Protein AF-A0A2P2L924-F1 (afdb_monomer)

Mean predicted aligned error: 16.85 Å

InterPro domains:
  IPR000608 Ubiquitin-conjugating (UBC), catalytic core domain [PS50127] (1-90)
  IPR016135 Ubiquitin-conjugating enzyme/RWD-like [G3DSA:3.10.110.10] (1-105)
  IPR016135 Ubiquitin-conjugating enzyme/RWD-like [SSF54495] (1-86)

pLDDT: mean 78.79, std 23.34, range [28.19, 98.56]

Organism: Rhizophora mucronata (NCBI:txid61149)

Secondary structure (DSSP, 8-state):
--S--SSB-TT-----TTSTT-TTT--TT--HHHHHHHHHHHHH-----TTB----HHHHHHHHHHHHHHHHT-HHHHHH-HHHHHHHHHHHHHHHHHHHHT----------------------------------------HHHHHHHHHHHHHHHHGGGG--

Foldseek 3Di:
DQQDQQFFAHPFDWDDLCDPVPPPSHDPPDDPVNVVVRVVVSSPDPDDTGRTHHDDPVVNVVSVVCRLVVQLVDPVSCVPPVVSVVVVVVVVVVVVVVVVVVPDDDDDDPDDDDDDDDDDDDDDDDDDDDDDDPDDPDPDDPVVVVVVVVVVVVVVVCVVVVVD

Sequence (164 aa):
MITPNGRFMTQKKICLSMSDFHPESWNPMWSVSSILTGLLSFMMDNSPTTGSVNTTAAEKQRLAKASLAFNCKNATFRKLFPEYVEKYNQQQQSEQVEQMSSDVPQEEKSRSRLENLGNSPGDEKNVDTLKDARRNRKQTFPTWMMLLLVSILGVVMALPLLQL

Nearest PDB structures (foldseek):
  9en5-assembly1_A  TM=8.962E-01  e=8.869E-09  Saccharomyces cerevisiae S288C
  9eyh-assembly1_B  TM=8.351E-01  e=4.142E-08  Saccharomyces cerevisiae
  2f4w-assembly2_B  TM=9.381E-01  e=3.535E-07  Homo sapiens

Structure (mmCIF, N/CA/C/O backbone):
data_AF-A0A2P2L924-F1
#
_entry.id   AF-A0A2P2L924-F1
#
loop_
_atom_site.group_PDB
_atom_site.id
_atom_site.type_symbol
_atom_site.label_atom_id
_atom_site.label_alt_id
_atom_site.label_comp_id
_atom_site.label_asym_id
_atom_site.label_entity_id
_atom_site.label_seq_id
_atom_site.pdbx_PDB_ins_code
_atom_site.Cartn_x
_atom_site.Cartn_y
_atom_site.Cartn_z
_atom_site.occupancy
_atom_site.B_iso_or_equiv
_atom_site.auth_seq_id
_atom_site.auth_comp_id
_atom_site.auth_asym_id
_atom_site.auth_atom_id
_atom_site.pdbx_PDB_model_num
ATOM 1 N N . MET A 1 1 ? -0.989 -8.402 -2.630 1.00 94.31 1 MET A N 1
ATOM 2 C CA . MET A 1 1 ? -1.564 -7.418 -1.678 1.00 94.31 1 MET A CA 1
ATOM 3 C C . MET A 1 1 ? -2.811 -7.990 -1.027 1.00 94.31 1 MET A C 1
ATOM 5 O O . MET A 1 1 ? -3.566 -8.649 -1.729 1.00 94.31 1 MET A O 1
ATOM 9 N N . ILE A 1 2 ? -3.028 -7.751 0.269 1.00 97.06 2 ILE A N 1
ATOM 10 C CA . ILE A 1 2 ? -4.226 -8.232 0.989 1.00 97.06 2 ILE A CA 1
ATOM 11 C C . ILE A 1 2 ? -5.289 -7.129 1.043 1.00 97.06 2 ILE A C 1
ATOM 13 O O . ILE A 1 2 ? -6.417 -7.333 0.608 1.00 97.06 2 ILE A O 1
ATOM 17 N N . THR A 1 3 ? -4.917 -5.945 1.531 1.00 98.25 3 THR A N 1
ATOM 18 C CA . THR A 1 3 ? -5.812 -4.788 1.652 1.00 98.25 3 THR A CA 1
ATOM 19 C C . THR A 1 3 ? -6.158 -4.201 0.277 1.00 98.25 3 THR A C 1
ATOM 21 O O . THR A 1 3 ? -5.240 -3.920 -0.509 1.00 98.25 3 THR A O 1
ATOM 24 N N . PRO A 1 4 ? -7.448 -3.968 -0.029 1.00 98.25 4 PRO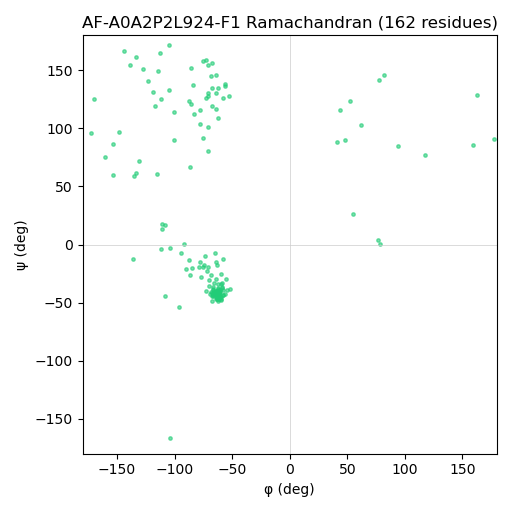 A N 1
ATOM 25 C CA . PRO A 1 4 ? -7.863 -3.234 -1.222 1.00 98.25 4 PRO A CA 1
ATOM 26 C C . PRO A 1 4 ? -7.256 -1.825 -1.253 1.00 98.25 4 PRO A C 1
ATOM 28 O O . PRO A 1 4 ? -7.386 -1.069 -0.296 1.00 98.25 4 PRO A O 1
ATOM 31 N N . ASN A 1 5 ? -6.574 -1.482 -2.349 1.00 98.00 5 ASN A N 1
ATOM 32 C CA . ASN A 1 5 ? -5.774 -0.249 -2.455 1.00 98.00 5 ASN A CA 1
ATOM 33 C C . ASN A 1 5 ? -5.950 0.508 -3.787 1.00 98.00 5 ASN A C 1
ATOM 35 O O . ASN A 1 5 ? -5.523 1.651 -3.902 1.00 98.00 5 ASN A O 1
ATOM 39 N N . GLY A 1 6 ? -6.568 -0.109 -4.801 1.00 97.06 6 GLY A N 1
ATOM 40 C CA . GLY A 1 6 ? -6.816 0.528 -6.100 1.00 97.06 6 GLY A CA 1
ATOM 41 C C . GLY A 1 6 ? -5.597 0.631 -7.027 1.00 97.06 6 GLY A C 1
ATOM 42 O O . GLY A 1 6 ? -5.727 1.195 -8.112 1.00 97.06 6 GLY A O 1
ATOM 43 N N . ARG A 1 7 ? -4.435 0.087 -6.643 1.00 97.25 7 ARG A N 1
ATOM 44 C CA . ARG A 1 7 ? -3.237 -0.038 -7.494 1.00 97.25 7 ARG A CA 1
ATOM 45 C C . ARG A 1 7 ? -2.975 -1.481 -7.912 1.00 97.25 7 ARG A C 1
ATOM 47 O O . ARG A 1 7 ? -2.720 -1.729 -9.085 1.00 97.25 7 ARG A O 1
ATOM 54 N N . PHE A 1 8 ? -3.080 -2.428 -6.984 1.00 97.50 8 PHE A N 1
ATOM 55 C CA . PHE A 1 8 ? -2.899 -3.855 -7.251 1.00 97.50 8 PHE A CA 1
ATOM 56 C C . PHE A 1 8 ? -4.127 -4.668 -6.845 1.00 97.50 8 PHE A C 1
ATOM 58 O O . PHE A 1 8 ? -4.707 -4.440 -5.778 1.00 97.50 8 PHE A O 1
ATOM 65 N N . MET A 1 9 ? -4.475 -5.659 -7.668 1.00 97.00 9 MET A N 1
ATOM 66 C CA . MET A 1 9 ? -5.466 -6.682 -7.351 1.00 97.00 9 MET A CA 1
ATOM 67 C C . MET A 1 9 ? -5.077 -7.410 -6.062 1.00 97.00 9 MET A C 1
ATOM 69 O O . MET A 1 9 ? -3.924 -7.803 -5.848 1.00 97.00 9 MET A O 1
ATOM 73 N N . THR A 1 10 ? -6.060 -7.626 -5.195 1.00 97.56 10 THR A N 1
ATOM 74 C CA . THR A 1 10 ? -5.858 -8.402 -3.974 1.00 97.56 10 THR A CA 1
ATOM 75 C C . THR A 1 10 ? -5.602 -9.870 -4.305 1.00 97.56 10 THR A C 1
ATOM 77 O O . T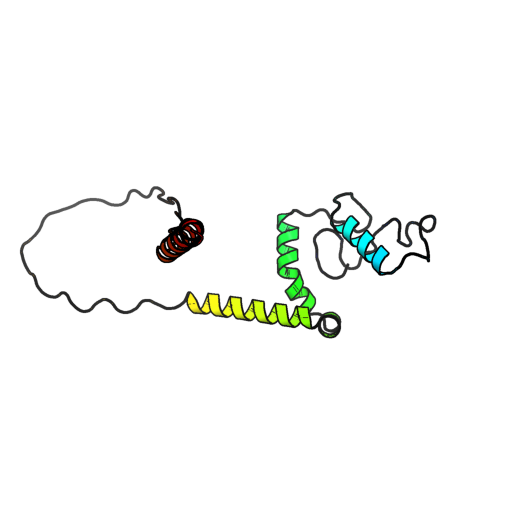HR A 1 10 ? -6.190 -10.403 -5.244 1.00 97.56 10 THR A O 1
ATOM 80 N N . GLN A 1 11 ? -4.748 -10.537 -3.526 1.00 96.19 11 GLN A N 1
ATOM 81 C CA . GLN A 1 11 ? -4.433 -11.966 -3.675 1.00 96.19 11 GLN A CA 1
ATOM 82 C C . GLN A 1 11 ? -3.939 -12.377 -5.077 1.00 96.19 11 GLN A C 1
ATOM 84 O O . GLN A 1 11 ? -4.087 -13.528 -5.486 1.00 96.19 11 GLN A O 1
ATOM 89 N N . LYS A 1 12 ? -3.337 -11.448 -5.826 1.00 96.12 12 LYS A N 1
ATOM 90 C CA . LYS A 1 12 ? -2.674 -11.725 -7.104 1.00 96.12 12 LYS A CA 1
ATOM 91 C C . LYS A 1 12 ? -1.175 -11.470 -7.000 1.00 96.12 12 LYS A C 1
ATOM 93 O O . LYS A 1 12 ? -0.734 -10.619 -6.223 1.00 96.12 12 LYS A O 1
ATOM 98 N N . LYS A 1 13 ? -0.411 -12.236 -7.783 1.00 95.06 13 LYS A N 1
ATOM 99 C CA . LYS A 1 13 ? 1.021 -12.010 -7.982 1.00 95.06 13 LYS A CA 1
ATOM 100 C C . LYS A 1 13 ? 1.239 -10.663 -8.681 1.00 95.06 13 LYS A C 1
ATOM 102 O O . LYS A 1 13 ? 0.415 -10.261 -9.501 1.00 95.06 13 LYS A O 1
ATOM 107 N N . ILE A 1 14 ? 2.338 -9.996 -8.341 1.00 94.56 14 ILE A N 1
ATOM 108 C CA . ILE A 1 14 ? 2.748 -8.713 -8.920 1.00 94.56 14 ILE A CA 1
ATOM 109 C C . ILE A 1 14 ? 4.098 -8.930 -9.590 1.00 94.56 14 ILE A C 1
ATOM 111 O O . ILE A 1 14 ? 4.990 -9.508 -8.971 1.00 94.56 14 ILE A O 1
ATOM 115 N N . CYS A 1 15 ? 4.231 -8.476 -10.834 1.00 92.50 15 CYS A N 1
ATOM 116 C CA . CYS A 1 15 ? 5.499 -8.529 -11.552 1.00 92.50 15 CYS A CA 1
ATOM 117 C C . CYS A 1 15 ? 6.342 -7.291 -11.222 1.00 92.50 15 CYS A C 1
ATOM 119 O O . CYS A 1 15 ? 5.905 -6.156 -11.431 1.00 92.50 15 CYS A O 1
ATOM 121 N N . LEU A 1 16 ? 7.532 -7.537 -10.677 1.00 88.62 16 LEU A N 1
ATOM 122 C CA . LEU A 1 16 ? 8.550 -6.561 -10.286 1.00 88.62 16 LEU A CA 1
ATOM 123 C C . LEU A 1 16 ? 9.922 -7.111 -10.699 1.00 88.62 16 LEU A C 1
ATOM 125 O O . LEU A 1 16 ? 10.106 -8.329 -10.700 1.00 88.62 16 LEU A O 1
ATOM 129 N N . SER A 1 17 ? 10.916 -6.252 -10.939 1.00 82.75 17 SER A N 1
ATOM 130 C CA . SER A 1 17 ? 12.305 -6.681 -11.223 1.00 82.75 17 SER A CA 1
ATOM 131 C C . SER A 1 17 ? 12.929 -7.542 -10.115 1.00 82.75 17 SER A C 1
ATOM 133 O O . SER A 1 17 ? 13.974 -8.154 -10.305 1.00 82.75 17 SER A O 1
ATOM 135 N N . MET A 1 18 ? 12.277 -7.594 -8.952 1.00 85.44 18 MET A N 1
ATOM 136 C CA . MET A 1 18 ? 12.677 -8.365 -7.785 1.00 85.44 18 MET A CA 1
ATOM 137 C C . MET A 1 18 ? 11.775 -9.550 -7.432 1.00 85.44 18 MET A C 1
ATOM 139 O O . MET A 1 18 ? 11.886 -10.124 -6.351 1.00 85.44 18 MET A O 1
ATOM 143 N N . SER A 1 19 ? 10.895 -9.928 -8.355 1.00 87.81 19 SER A N 1
ATOM 144 C CA . SER A 1 19 ? 9.972 -11.057 -8.216 1.00 87.81 19 SER A CA 1
ATOM 145 C C . SER A 1 19 ? 10.409 -12.276 -9.036 1.00 87.81 19 SER A C 1
ATOM 147 O O . SER A 1 19 ? 11.305 -12.192 -9.870 1.00 87.81 19 SER A O 1
ATOM 149 N N . ASP A 1 20 ? 9.718 -13.400 -8.841 1.00 87.88 20 ASP A N 1
ATOM 150 C CA . ASP A 1 20 ? 9.913 -14.658 -9.579 1.00 87.88 20 ASP A CA 1
ATOM 151 C C . ASP A 1 20 ? 9.583 -14.564 -11.081 1.00 87.88 20 ASP A C 1
ATOM 153 O O . ASP A 1 20 ? 9.849 -15.501 -11.828 1.00 87.88 20 ASP A O 1
ATOM 157 N N . PHE A 1 21 ? 9.031 -13.436 -11.536 1.00 87.88 21 PHE A N 1
ATOM 158 C CA . PHE A 1 21 ? 8.811 -13.153 -12.954 1.00 87.88 21 PHE A CA 1
ATOM 159 C C . PHE A 1 21 ? 10.106 -12.855 -13.720 1.00 87.88 21 PHE A C 1
ATOM 161 O O . PHE A 1 21 ? 10.118 -13.013 -14.938 1.00 87.88 21 PHE A O 1
ATOM 168 N N . HIS A 1 22 ? 11.162 -12.433 -13.018 1.00 88.12 22 HIS A N 1
ATOM 169 C CA . HIS A 1 22 ? 12.445 -12.035 -13.597 1.00 88.12 22 HIS A CA 1
ATOM 170 C C . HIS A 1 22 ? 13.608 -12.734 -12.871 1.00 88.12 22 HIS A C 1
ATOM 172 O O . HIS A 1 22 ? 14.319 -12.101 -12.081 1.00 88.12 22 HIS A O 1
ATOM 178 N N . PRO A 1 23 ? 13.799 -14.054 -13.073 1.00 86.38 23 PRO A N 1
ATOM 179 C CA . PRO A 1 23 ? 14.876 -14.805 -12.424 1.00 86.38 23 PRO A CA 1
ATOM 180 C C . PRO A 1 23 ? 16.275 -14.264 -12.760 1.00 86.38 23 PRO A C 1
ATOM 182 O O . PRO A 1 23 ? 17.197 -14.431 -11.968 1.00 86.38 23 PRO A O 1
ATOM 185 N N . GLU A 1 24 ? 16.432 -13.592 -13.902 1.00 87.25 24 GLU A N 1
ATOM 186 C CA . GLU A 1 24 ? 17.674 -12.972 -14.362 1.00 87.25 24 GLU A CA 1
ATOM 187 C C . GLU A 1 24 ? 18.092 -11.742 -13.547 1.00 87.25 24 GLU A C 1
ATOM 189 O O . GLU A 1 24 ? 19.285 -11.469 -13.421 1.00 87.25 24 GLU A O 1
ATOM 194 N N . SER A 1 25 ? 17.130 -10.996 -12.997 1.00 83.44 25 SER A N 1
ATOM 195 C CA . SER A 1 25 ? 17.392 -9.775 -12.228 1.00 83.44 25 SER A CA 1
ATOM 196 C C . SER A 1 25 ? 17.251 -9.972 -10.722 1.00 83.44 25 SER A C 1
ATOM 198 O O . SER A 1 25 ? 17.513 -9.041 -9.959 1.00 83.44 25 SER A O 1
ATOM 200 N N . TRP A 1 26 ? 16.850 -11.165 -10.274 1.00 86.69 26 TRP A N 1
ATOM 201 C CA . TRP A 1 26 ? 16.706 -11.471 -8.858 1.00 86.69 26 TRP A CA 1
ATOM 202 C C . TRP A 1 26 ? 18.068 -11.628 -8.172 1.00 86.69 26 TRP A C 1
ATOM 204 O O . TRP A 1 26 ? 18.900 -12.438 -8.579 1.00 86.69 26 TRP A O 1
ATOM 214 N N . ASN A 1 27 ? 18.284 -10.869 -7.094 1.00 86.75 27 ASN A N 1
ATOM 215 C CA . ASN A 1 27 ? 19.515 -10.920 -6.312 1.00 86.75 27 ASN A CA 1
ATOM 216 C C . ASN A 1 27 ? 19.233 -11.384 -4.867 1.00 86.75 27 ASN A C 1
ATOM 218 O O . ASN A 1 27 ? 18.541 -10.666 -4.138 1.00 86.75 27 ASN A O 1
ATOM 222 N N . PRO A 1 28 ? 19.806 -12.517 -4.400 1.00 88.12 28 PRO A N 1
ATOM 223 C CA . PRO A 1 28 ? 19.615 -13.010 -3.030 1.00 88.12 28 PRO A CA 1
ATOM 224 C C . PRO A 1 28 ? 20.163 -12.060 -1.956 1.00 88.12 28 PRO A C 1
ATOM 226 O O . PRO A 1 28 ? 19.784 -12.169 -0.794 1.00 88.12 28 PRO A O 1
ATOM 229 N N . MET A 1 29 ? 21.040 -11.120 -2.327 1.00 93.00 29 MET A N 1
ATOM 230 C CA . MET A 1 29 ? 21.567 -10.098 -1.418 1.00 93.00 29 MET A CA 1
ATOM 231 C C . MET A 1 29 ? 20.550 -9.004 -1.082 1.00 93.00 29 MET A C 1
ATOM 233 O O . MET A 1 29 ? 20.812 -8.174 -0.208 1.00 93.00 29 MET A O 1
ATOM 237 N N . TRP A 1 30 ? 19.401 -8.945 -1.762 1.00 88.50 30 TRP A N 1
ATOM 238 C CA . TRP A 1 30 ? 18.380 -7.964 -1.422 1.00 88.50 30 TRP A CA 1
ATOM 239 C C . TRP A 1 30 ? 17.756 -8.252 -0.062 1.00 88.50 30 TRP A C 1
ATOM 241 O O . TRP A 1 30 ? 17.116 -9.276 0.165 1.00 88.50 30 TRP A O 1
ATOM 251 N N . SER A 1 31 ? 17.901 -7.284 0.843 1.00 94.88 31 SER A N 1
ATOM 252 C CA . SER A 1 31 ? 17.234 -7.322 2.139 1.00 94.88 31 SER A CA 1
ATOM 253 C C . SER A 1 31 ? 15.716 -7.175 1.988 1.00 94.88 31 SER A C 1
ATOM 255 O O . SER A 1 31 ? 15.224 -6.537 1.051 1.00 94.88 31 SER A O 1
ATOM 257 N N . VAL A 1 32 ? 14.964 -7.672 2.975 1.00 94.50 32 VAL A N 1
ATOM 258 C CA . VAL A 1 32 ? 13.508 -7.452 3.056 1.00 94.50 32 VAL A CA 1
ATOM 259 C C . VAL A 1 32 ? 13.176 -5.954 3.001 1.00 94.50 32 VAL A C 1
ATOM 261 O O . VAL A 1 32 ? 12.240 -5.561 2.313 1.00 94.50 32 VAL A O 1
ATOM 264 N N . SER A 1 33 ? 13.980 -5.103 3.648 1.00 96.19 33 SER A N 1
ATOM 265 C CA . SER A 1 33 ? 13.813 -3.642 3.620 1.00 96.19 33 SER A CA 1
ATOM 266 C C . SER A 1 33 ? 13.922 -3.064 2.201 1.00 96.19 33 SER A C 1
ATOM 268 O O . SER A 1 33 ? 13.073 -2.280 1.769 1.00 96.19 33 SER A O 1
ATOM 270 N N . SER A 1 34 ? 14.921 -3.506 1.433 1.00 93.94 34 SER A N 1
ATOM 271 C CA . SER A 1 34 ? 15.120 -3.088 0.041 1.00 93.94 34 SER A CA 1
ATOM 272 C C . SER A 1 34 ? 13.955 -3.525 -0.853 1.00 93.94 34 SER A C 1
ATOM 274 O O . SER A 1 34 ? 13.477 -2.738 -1.668 1.00 93.94 34 SER A O 1
ATOM 276 N N . ILE A 1 35 ? 13.445 -4.746 -0.658 1.00 94.06 35 ILE A N 1
ATOM 277 C CA . ILE A 1 35 ? 12.286 -5.272 -1.395 1.00 94.06 35 ILE A CA 1
ATOM 278 C C . ILE A 1 35 ? 11.025 -4.457 -1.078 1.00 94.06 35 ILE A C 1
ATOM 280 O O . ILE A 1 35 ? 10.313 -4.041 -1.992 1.00 94.06 35 ILE A O 1
ATOM 284 N N . LEU A 1 36 ? 10.757 -4.177 0.202 1.00 95.38 36 LEU A N 1
ATOM 285 C CA . LEU A 1 36 ? 9.610 -3.361 0.615 1.00 95.38 36 LEU A CA 1
ATOM 286 C C . LEU A 1 36 ? 9.698 -1.932 0.061 1.00 95.38 36 LEU A C 1
ATOM 288 O O . LEU A 1 36 ? 8.689 -1.385 -0.384 1.00 95.38 36 LEU A O 1
ATOM 292 N N . THR A 1 37 ? 10.902 -1.359 0.020 1.00 95.25 37 THR A N 1
ATOM 293 C CA . THR A 1 37 ? 11.151 -0.042 -0.584 1.00 95.25 37 THR A CA 1
ATOM 294 C C . THR A 1 37 ? 10.874 -0.058 -2.089 1.00 95.25 37 THR A C 1
ATOM 296 O O . THR A 1 37 ? 10.169 0.813 -2.594 1.00 95.25 37 THR A O 1
ATOM 299 N N . GLY A 1 38 ? 11.346 -1.080 -2.812 1.00 93.81 38 GLY A N 1
ATOM 300 C CA . GLY A 1 38 ? 11.050 -1.246 -4.239 1.00 93.81 38 GLY A CA 1
ATOM 301 C C . GLY A 1 38 ? 9.553 -1.410 -4.523 1.00 93.81 38 GLY A C 1
ATOM 302 O O . GLY A 1 38 ? 9.023 -0.793 -5.449 1.00 93.81 38 GLY A O 1
ATOM 303 N N . LEU A 1 39 ? 8.844 -2.180 -3.690 1.00 94.62 39 LEU A N 1
ATOM 304 C CA . LEU A 1 39 ? 7.389 -2.322 -3.777 1.00 94.62 39 LEU A CA 1
ATOM 305 C C . LEU A 1 39 ? 6.669 -0.984 -3.549 1.00 94.62 39 LEU A C 1
ATOM 307 O O . LEU A 1 39 ? 5.705 -0.689 -4.256 1.00 94.62 39 LEU A O 1
ATOM 311 N N . LEU A 1 40 ? 7.129 -0.167 -2.595 1.00 95.69 40 LEU A N 1
ATOM 312 C CA . LEU A 1 40 ? 6.572 1.165 -2.352 1.00 95.69 40 LEU A CA 1
ATOM 313 C C . LEU A 1 40 ? 6.756 2.086 -3.566 1.00 95.69 40 LEU A C 1
ATOM 315 O O . LEU A 1 40 ? 5.804 2.754 -3.964 1.00 95.69 40 LEU A O 1
ATOM 319 N N . SER A 1 41 ? 7.927 2.080 -4.206 1.00 94.62 41 SER A N 1
ATOM 320 C CA . SER A 1 41 ? 8.138 2.835 -5.450 1.00 94.62 41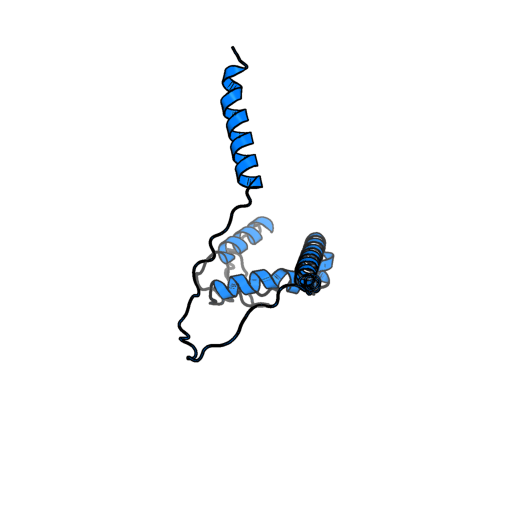 SER A CA 1
ATOM 321 C C . SER A 1 41 ? 7.144 2.413 -6.540 1.00 94.62 41 SER A C 1
ATOM 323 O O . SER A 1 41 ? 6.510 3.258 -7.168 1.00 94.62 41 SER A O 1
ATOM 325 N N . PHE A 1 42 ? 6.910 1.108 -6.702 1.00 92.88 42 PHE A N 1
ATOM 326 C CA . PHE A 1 42 ? 5.926 0.576 -7.657 1.00 92.88 42 PHE A CA 1
ATOM 327 C C . PHE A 1 42 ? 4.461 0.867 -7.294 1.00 92.88 42 PHE A C 1
ATOM 329 O O . PHE A 1 42 ? 3.600 0.919 -8.181 1.00 92.88 42 PHE A O 1
ATOM 336 N N . MET A 1 43 ? 4.158 1.049 -6.004 1.00 95.31 43 MET A N 1
ATOM 337 C CA . MET A 1 43 ? 2.843 1.503 -5.541 1.00 95.31 43 MET A CA 1
ATOM 338 C C . MET A 1 43 ? 2.539 2.935 -5.985 1.00 95.31 43 MET A C 1
ATOM 340 O O . MET A 1 43 ? 1.374 3.254 -6.223 1.00 95.31 43 MET A O 1
ATOM 344 N N . MET A 1 44 ? 3.566 3.787 -6.068 1.00 94.00 44 MET A N 1
ATOM 345 C CA . MET A 1 44 ? 3.434 5.197 -6.451 1.00 94.00 44 MET A CA 1
ATOM 346 C C . MET A 1 44 ? 3.447 5.411 -7.970 1.00 94.00 44 MET A C 1
ATOM 348 O O . MET A 1 44 ? 2.960 6.435 -8.448 1.00 94.00 44 MET A O 1
ATOM 352 N N . ASP A 1 45 ? 3.971 4.451 -8.730 1.00 92.88 45 ASP A N 1
ATOM 353 C CA . ASP A 1 45 ? 3.929 4.467 -10.191 1.00 92.88 45 ASP A CA 1
ATOM 354 C C . ASP A 1 45 ? 2.514 4.161 -10.734 1.00 92.88 45 ASP A C 1
ATOM 356 O O . ASP A 1 45 ? 1.679 3.553 -10.062 1.00 92.88 45 ASP A O 1
ATOM 360 N N . ASN A 1 46 ? 2.239 4.567 -11.975 1.00 92.56 46 ASN A N 1
ATOM 361 C CA . ASN A 1 46 ? 1.008 4.273 -12.709 1.00 92.56 46 ASN A CA 1
ATOM 362 C C . ASN A 1 46 ? 1.224 3.330 -13.901 1.00 92.56 46 ASN A C 1
ATOM 364 O O . ASN A 1 46 ? 0.238 2.913 -14.507 1.00 92.56 46 ASN A O 1
ATOM 368 N N . SER A 1 47 ? 2.465 2.934 -14.207 1.00 93.12 47 SER A N 1
ATOM 369 C CA . SER A 1 47 ? 2.743 1.995 -15.298 1.00 93.12 47 SER A CA 1
ATOM 370 C C . SER A 1 47 ? 1.962 0.686 -15.124 1.00 93.12 47 SER A C 1
ATOM 372 O O . SER A 1 47 ? 1.858 0.183 -13.992 1.00 93.12 47 SER A O 1
ATOM 374 N N . PRO A 1 48 ? 1.387 0.130 -16.203 1.00 94.19 48 PRO A N 1
ATOM 375 C CA . PRO A 1 48 ? 0.707 -1.154 -16.148 1.00 94.19 48 PRO A CA 1
ATOM 376 C C . PRO A 1 48 ? 1.718 -2.278 -15.890 1.00 94.19 48 PRO A C 1
ATOM 378 O O . PRO A 1 48 ? 2.771 -2.347 -16.515 1.00 94.19 48 PRO A O 1
ATOM 381 N N . THR A 1 49 ? 1.378 -3.176 -14.971 1.00 94.44 49 THR A N 1
ATOM 382 C CA . THR A 1 49 ? 2.133 -4.408 -14.685 1.00 94.44 49 THR A CA 1
ATOM 383 C C . THR A 1 49 ? 1.175 -5.549 -14.330 1.00 94.44 49 THR A C 1
ATOM 385 O O . THR A 1 49 ? -0.011 -5.321 -14.061 1.00 94.44 49 THR A O 1
ATOM 388 N N . THR A 1 50 ? 1.661 -6.789 -14.310 1.00 95.38 50 THR A N 1
ATOM 389 C CA . THR A 1 50 ? 0.889 -7.954 -13.863 1.00 95.38 50 THR A CA 1
ATOM 390 C C . THR A 1 50 ? 0.299 -7.704 -12.480 1.00 95.38 50 THR A C 1
ATOM 392 O O . THR A 1 50 ? 1.002 -7.324 -11.544 1.00 95.38 50 THR A O 1
ATOM 395 N N . GLY A 1 51 ? -1.011 -7.912 -12.357 1.00 94.62 51 GLY A N 1
ATOM 396 C CA . GLY A 1 51 ? -1.742 -7.700 -11.111 1.00 94.62 51 GLY A CA 1
ATOM 397 C C . GLY A 1 51 ? -2.064 -6.236 -10.801 1.00 94.62 51 GLY A C 1
ATOM 398 O O . GLY A 1 51 ? -2.693 -5.987 -9.775 1.00 94.62 51 GLY A O 1
ATOM 399 N N . SER A 1 52 ? -1.680 -5.272 -11.645 1.00 96.00 52 SER A N 1
ATOM 400 C CA . SER A 1 52 ? -2.131 -3.880 -11.512 1.00 96.00 52 SER A CA 1
ATOM 401 C C . SER A 1 52 ? -3.609 -3.714 -11.883 1.00 96.00 52 SER A C 1
ATOM 403 O O . SER A 1 52 ? -4.168 -4.501 -12.647 1.00 96.00 52 SER A O 1
ATOM 405 N N . VAL A 1 53 ? -4.250 -2.690 -11.321 1.00 95.94 53 VAL A N 1
ATOM 406 C CA . VAL A 1 53 ? -5.599 -2.248 -11.694 1.00 95.94 53 VAL A CA 1
ATOM 407 C C . VAL A 1 53 ? -5.599 -0.757 -12.003 1.00 95.94 53 VAL A C 1
ATOM 409 O O . VAL A 1 53 ? -4.835 0.009 -11.414 1.00 95.94 53 VAL A O 1
ATOM 412 N N . ASN A 1 54 ? -6.510 -0.342 -12.881 1.00 95.00 54 ASN A N 1
ATOM 413 C CA . ASN A 1 54 ? -6.748 1.064 -13.179 1.00 95.00 54 ASN A CA 1
ATOM 414 C C . ASN A 1 54 ? -7.985 1.538 -12.414 1.00 95.00 54 ASN A C 1
ATOM 416 O O . ASN A 1 54 ? -9.096 1.073 -12.660 1.00 95.00 54 ASN A O 1
ATOM 420 N N . THR A 1 55 ? -7.783 2.456 -11.472 1.00 96.44 55 THR A N 1
ATOM 421 C CA . THR A 1 55 ? -8.851 3.086 -10.686 1.00 96.44 55 THR A CA 1
ATOM 422 C C . THR A 1 55 ? -8.644 4.596 -10.628 1.00 96.44 55 THR A C 1
ATOM 424 O O . THR A 1 55 ? -7.548 5.102 -10.885 1.00 96.44 55 THR A O 1
ATOM 427 N N . THR A 1 56 ? -9.701 5.336 -10.294 1.00 97.50 56 THR A N 1
ATOM 428 C CA . THR A 1 56 ? -9.633 6.794 -10.156 1.00 97.50 56 THR A CA 1
ATOM 429 C C . THR A 1 56 ? -8.926 7.198 -8.860 1.00 97.50 56 THR A C 1
ATOM 431 O O . THR A 1 56 ? -8.891 6.446 -7.885 1.00 97.50 56 THR A O 1
ATOM 434 N N . ALA A 1 57 ? -8.397 8.424 -8.804 1.00 97.06 57 ALA A N 1
ATOM 435 C CA . ALA A 1 57 ? -7.836 8.972 -7.566 1.00 97.06 57 ALA A CA 1
ATOM 436 C C . ALA A 1 57 ? -8.876 9.012 -6.430 1.00 97.06 57 ALA A C 1
ATOM 438 O O . ALA A 1 57 ? -8.548 8.710 -5.284 1.00 97.06 57 ALA A O 1
ATOM 439 N N . ALA A 1 58 ? -10.137 9.317 -6.759 1.00 98.38 58 ALA A N 1
ATOM 440 C CA . ALA A 1 58 ? -11.245 9.293 -5.807 1.00 98.38 58 ALA A CA 1
ATOM 441 C C . ALA A 1 58 ? -11.468 7.889 -5.223 1.00 98.38 58 ALA A C 1
ATOM 443 O O . ALA A 1 58 ? -11.642 7.744 -4.014 1.00 98.38 58 ALA A O 1
ATOM 444 N N . GLU A 1 59 ? -11.390 6.848 -6.056 1.00 98.12 59 GLU A N 1
ATOM 445 C CA . GLU A 1 59 ? -11.509 5.467 -5.593 1.00 98.12 59 GLU A CA 1
ATOM 446 C C . GLU A 1 59 ? -10.333 5.065 -4.696 1.00 98.12 59 GLU A C 1
ATOM 448 O O . GLU A 1 59 ? -10.545 4.518 -3.615 1.00 98.12 59 GLU A O 1
ATOM 453 N N . LYS A 1 60 ? -9.095 5.418 -5.069 1.00 98.06 60 LYS A N 1
ATOM 454 C CA . LYS A 1 60 ? -7.913 5.195 -4.216 1.00 98.06 60 LYS A CA 1
ATOM 455 C C . LYS A 1 60 ? -8.063 5.880 -2.852 1.00 98.06 60 LYS A C 1
ATOM 457 O O . LYS A 1 60 ? -7.790 5.264 -1.827 1.00 98.06 60 LYS A O 1
ATOM 462 N N . GLN A 1 61 ? -8.552 7.123 -2.816 1.00 98.31 61 GLN A N 1
ATOM 463 C CA . GLN A 1 61 ? -8.814 7.850 -1.567 1.00 98.31 61 GLN A CA 1
ATOM 464 C C . GLN A 1 61 ? -9.906 7.183 -0.722 1.00 98.31 61 GLN A C 1
ATOM 466 O O . GLN A 1 61 ? -9.763 7.073 0.496 1.00 98.31 61 GLN A O 1
ATOM 471 N N . ARG A 1 62 ? -10.989 6.713 -1.352 1.00 98.56 62 ARG A N 1
ATOM 472 C CA . ARG A 1 62 ? -12.062 5.980 -0.670 1.00 98.56 62 ARG A CA 1
ATOM 473 C C . ARG A 1 62 ? -11.536 4.686 -0.045 1.00 98.56 62 ARG A C 1
ATOM 475 O O . ARG A 1 62 ? -11.798 4.426 1.128 1.00 98.56 62 ARG A O 1
ATOM 482 N N . LEU A 1 63 ? -10.759 3.907 -0.799 1.00 98.50 63 LEU A N 1
ATOM 483 C CA . LEU A 1 63 ? -10.126 2.677 -0.318 1.00 98.50 63 LEU A CA 1
ATOM 484 C C . LEU A 1 63 ? -9.118 2.956 0.801 1.00 98.50 63 LEU A C 1
ATOM 486 O O . LEU A 1 63 ? -9.109 2.236 1.794 1.00 98.50 63 LEU A O 1
ATOM 490 N N . ALA A 1 64 ? -8.332 4.032 0.699 1.00 98.12 64 ALA A N 1
ATOM 491 C CA . ALA A 1 64 ? -7.407 4.446 1.750 1.00 98.12 64 ALA A CA 1
ATOM 492 C C . ALA A 1 64 ? -8.139 4.741 3.069 1.00 98.12 64 ALA A C 1
ATOM 494 O O . ALA A 1 64 ? -7.729 4.230 4.111 1.00 98.12 64 ALA A O 1
ATOM 495 N N . LYS A 1 65 ? -9.264 5.470 3.032 1.00 97.44 65 LYS A N 1
ATOM 496 C CA . LYS A 1 65 ? -10.100 5.725 4.222 1.00 97.44 65 LYS A CA 1
ATOM 497 C C . LYS A 1 65 ? -10.667 4.433 4.825 1.00 97.44 65 LYS A C 1
ATOM 499 O O . LYS A 1 65 ? -10.660 4.270 6.038 1.00 97.44 65 LYS A O 1
ATOM 504 N N . AL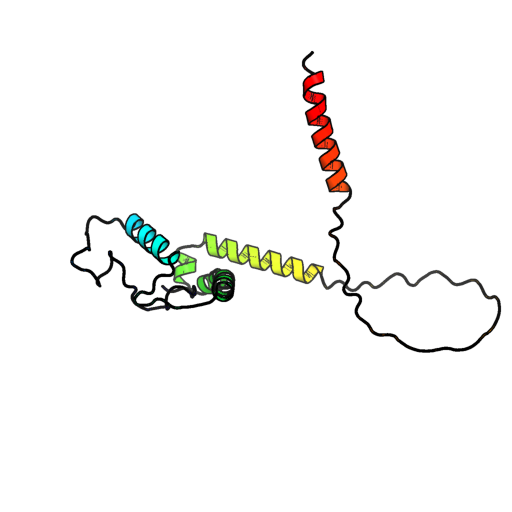A A 1 66 ? -11.104 3.491 3.989 1.00 97.75 66 ALA A N 1
ATOM 505 C CA . ALA A 1 66 ? -11.655 2.210 4.440 1.00 97.75 66 ALA A CA 1
ATOM 506 C C . ALA A 1 66 ? -10.589 1.181 4.881 1.00 97.75 66 ALA A C 1
ATOM 508 O O . ALA A 1 66 ? -10.921 0.177 5.517 1.00 97.75 66 ALA A O 1
ATOM 509 N N . SER A 1 67 ? -9.317 1.400 4.532 1.00 98.25 67 SER A N 1
ATOM 510 C CA . SER A 1 67 ? -8.247 0.403 4.665 1.00 98.25 67 SER A CA 1
ATOM 511 C C . SER A 1 67 ? -7.964 -0.004 6.110 1.00 98.25 67 SER A C 1
ATOM 513 O O . SER A 1 67 ? -7.772 -1.190 6.382 1.00 98.25 67 SER A O 1
ATOM 515 N N . LEU A 1 68 ? -7.989 0.948 7.047 1.00 97.69 68 LEU A N 1
ATOM 516 C CA . LEU A 1 68 ? -7.703 0.671 8.452 1.00 97.69 68 LEU A CA 1
ATOM 517 C C . LEU A 1 68 ? -8.795 -0.208 9.072 1.00 97.69 68 LEU A C 1
ATOM 519 O O . LEU A 1 68 ? -8.491 -1.259 9.629 1.00 97.69 68 LEU A O 1
ATOM 523 N N . ALA A 1 69 ? -10.064 0.157 8.867 1.00 97.50 69 ALA A N 1
ATOM 524 C CA . ALA A 1 69 ? -11.208 -0.641 9.302 1.00 97.50 69 ALA A CA 1
ATOM 525 C C . ALA A 1 69 ? -11.187 -2.055 8.700 1.00 97.50 69 ALA A C 1
ATOM 527 O O . ALA A 1 69 ? -11.504 -3.033 9.377 1.00 97.50 69 ALA A O 1
ATOM 528 N N . PHE A 1 70 ? -10.798 -2.184 7.426 1.00 98.31 70 PHE A N 1
ATOM 529 C CA . PHE A 1 70 ? -10.625 -3.482 6.776 1.00 98.31 70 PHE A CA 1
ATOM 530 C C . PHE A 1 70 ? -9.534 -4.316 7.462 1.00 98.31 70 PHE A C 1
ATOM 532 O O . PHE A 1 70 ? -9.763 -5.479 7.793 1.00 98.31 70 PHE A O 1
ATOM 539 N N . ASN A 1 71 ? -8.369 -3.721 7.717 1.00 98.19 71 ASN A N 1
ATOM 540 C CA . ASN A 1 71 ? -7.236 -4.406 8.332 1.00 98.19 71 ASN A CA 1
ATOM 541 C C . ASN A 1 71 ? -7.536 -4.843 9.771 1.00 98.19 71 ASN A C 1
ATOM 543 O O . ASN A 1 71 ? -7.233 -5.976 10.140 1.00 98.19 71 ASN A O 1
ATOM 547 N N . CYS A 1 72 ? -8.210 -4.003 10.559 1.00 97.31 72 CYS A N 1
ATOM 548 C CA . CYS A 1 72 ? -8.584 -4.313 11.940 1.00 97.31 72 CYS A CA 1
ATOM 549 C C . CYS A 1 72 ? -9.563 -5.494 12.068 1.00 97.31 72 CYS A C 1
ATOM 551 O O . CYS A 1 72 ? -9.682 -6.056 13.153 1.00 97.31 72 CYS A O 1
ATOM 553 N N . LYS A 1 73 ? -10.227 -5.931 10.988 1.00 97.00 73 LYS A N 1
ATOM 554 C CA . LYS A 1 73 ? -11.044 -7.162 10.987 1.00 97.00 73 LYS A CA 1
ATOM 555 C C . LYS A 1 73 ? -10.200 -8.438 10.943 1.00 97.00 73 LYS A C 1
ATOM 557 O O . LYS A 1 73 ? -10.693 -9.510 11.282 1.00 97.00 73 LYS A O 1
ATOM 562 N N . ASN A 1 74 ? -8.939 -8.351 10.526 1.00 97.31 74 ASN A N 1
ATOM 563 C CA . ASN A 1 74 ? -8.059 -9.504 10.383 1.00 97.31 74 ASN A CA 1
ATOM 564 C C . ASN A 1 74 ? -7.324 -9.810 11.702 1.00 97.31 74 ASN A C 1
ATOM 566 O O . ASN A 1 74 ? -6.599 -8.969 12.231 1.00 97.31 74 ASN A O 1
ATOM 570 N N . ALA A 1 75 ? -7.468 -11.035 12.219 1.00 97.56 75 ALA A N 1
ATOM 571 C CA . ALA A 1 75 ? -6.857 -11.445 13.487 1.00 97.56 75 ALA A CA 1
ATOM 572 C C . ALA A 1 75 ? -5.319 -11.364 13.480 1.00 97.56 75 ALA A C 1
ATOM 574 O O . ALA A 1 75 ? -4.719 -10.917 14.457 1.00 97.56 75 ALA A O 1
ATOM 575 N N . THR A 1 76 ? -4.677 -11.739 12.371 1.00 97.81 76 THR A N 1
ATOM 576 C CA . THR A 1 76 ? -3.219 -11.654 12.217 1.00 97.81 76 THR A CA 1
ATOM 577 C C . THR A 1 76 ? -2.749 -10.204 12.223 1.00 97.81 76 THR A C 1
ATOM 579 O O . THR A 1 76 ? -1.782 -9.889 12.910 1.00 97.81 76 THR A O 1
ATOM 582 N N . PHE A 1 77 ? -3.454 -9.308 11.526 1.00 98.06 77 PHE A N 1
ATOM 583 C CA . PHE A 1 77 ? -3.133 -7.878 11.539 1.00 98.06 77 PHE A CA 1
ATOM 584 C C . PHE A 1 77 ? -3.208 -7.307 12.956 1.00 98.06 77 PHE A C 1
ATOM 586 O O . PHE A 1 77 ? -2.266 -6.668 13.407 1.00 98.06 77 PHE A O 1
ATOM 593 N N . ARG A 1 78 ? -4.282 -7.614 13.694 1.00 97.75 78 ARG A N 1
ATOM 594 C CA . ARG A 1 78 ? -4.442 -7.171 15.087 1.00 97.75 78 ARG A CA 1
ATOM 595 C C . ARG A 1 78 ? -3.315 -7.655 15.998 1.00 97.75 78 ARG A C 1
ATOM 597 O O . ARG A 1 78 ? -2.922 -6.931 16.902 1.00 97.75 78 ARG A O 1
ATOM 604 N N . LYS A 1 79 ? -2.825 -8.877 15.775 1.00 98.19 79 LYS A N 1
ATOM 605 C CA . LYS A 1 79 ? -1.733 -9.467 16.557 1.00 98.19 79 LYS A CA 1
ATOM 606 C C . LYS A 1 79 ? -0.374 -8.837 16.236 1.00 98.19 79 LYS A C 1
ATOM 608 O O . LYS A 1 79 ? 0.430 -8.673 17.143 1.00 98.19 79 LYS A O 1
ATOM 613 N N . LEU A 1 80 ? -0.104 -8.549 14.962 1.00 98.12 80 LEU A N 1
ATOM 614 C CA . LEU A 1 80 ? 1.201 -8.055 14.505 1.00 98.12 80 LEU A CA 1
ATOM 615 C C . LEU A 1 80 ? 1.351 -6.531 14.608 1.00 98.12 80 LEU A C 1
ATOM 617 O O . LEU A 1 80 ? 2.476 -6.060 14.714 1.00 98.12 80 LEU A O 1
ATOM 621 N N . PHE A 1 81 ? 0.241 -5.790 14.563 1.00 97.94 81 PHE A N 1
ATOM 622 C CA . PHE A 1 81 ? 0.214 -4.326 14.460 1.00 97.94 81 PHE A CA 1
ATOM 623 C C . PHE A 1 81 ? -0.805 -3.698 15.441 1.00 97.94 81 PHE A C 1
ATOM 625 O O . PHE A 1 81 ? -1.774 -3.057 15.006 1.00 97.94 81 PHE A O 1
ATOM 632 N N . PRO A 1 82 ? -0.669 -3.929 16.764 1.00 97.88 82 PRO A N 1
ATOM 633 C CA . PRO A 1 82 ? -1.628 -3.460 17.770 1.00 97.88 82 PRO A CA 1
ATOM 634 C C . PRO A 1 82 ? -1.799 -1.932 17.799 1.00 97.88 82 PRO A C 1
ATOM 636 O O . PRO A 1 82 ? -2.915 -1.445 17.975 1.00 97.88 82 PRO A O 1
ATOM 639 N N . GLU A 1 83 ? -0.744 -1.170 17.524 1.00 98.12 83 GLU A N 1
ATOM 640 C CA . GLU A 1 83 ? -0.741 0.295 17.488 1.00 98.12 83 GLU A CA 1
ATOM 641 C C . GLU A 1 83 ? -1.736 0.866 16.462 1.00 98.12 83 GLU A C 1
ATOM 643 O O . GLU A 1 83 ? -2.369 1.902 16.677 1.00 98.12 83 GLU A O 1
ATOM 648 N N . TYR A 1 84 ? -1.952 0.160 15.348 1.00 97.62 84 TYR A N 1
ATOM 649 C CA . TYR A 1 84 ? -2.942 0.559 14.347 1.00 97.62 84 TYR A CA 1
ATOM 650 C C . TYR A 1 84 ? -4.372 0.230 14.783 1.00 97.62 84 TYR A C 1
ATOM 652 O O . TYR A 1 84 ? -5.307 0.931 14.394 1.00 97.62 84 TYR A O 1
ATOM 660 N N . VAL A 1 85 ? -4.559 -0.803 15.607 1.00 97.44 85 VAL A N 1
ATOM 661 C CA . VAL A 1 85 ? -5.863 -1.124 16.206 1.00 97.44 85 VAL A CA 1
ATOM 662 C C . VAL A 1 85 ? -6.249 -0.062 17.231 1.00 97.44 85 VAL A C 1
ATOM 664 O O . VAL A 1 85 ? -7.389 0.395 17.238 1.00 97.44 85 VAL A O 1
ATOM 667 N N . GLU A 1 86 ? -5.298 0.380 18.052 1.00 97.06 86 GLU A N 1
ATOM 668 C CA . GLU A 1 86 ? -5.503 1.486 18.990 1.00 97.06 86 GLU A CA 1
ATOM 669 C C . GLU A 1 86 ? -5.890 2.769 18.255 1.00 97.06 86 GLU A C 1
ATOM 671 O O . GLU A 1 86 ? -6.906 3.387 18.580 1.00 97.06 86 GLU A O 1
ATOM 676 N N . LYS A 1 87 ? -5.148 3.115 17.195 1.00 96.62 87 LYS A N 1
ATOM 677 C CA . LYS A 1 87 ? -5.472 4.250 16.325 1.00 96.62 87 LYS A CA 1
ATOM 678 C C . LYS A 1 87 ? -6.883 4.151 15.743 1.00 96.62 87 LYS A C 1
ATOM 680 O O . LYS A 1 87 ? -7.596 5.150 15.701 1.00 96.62 87 LYS A O 1
ATOM 685 N N . TYR A 1 88 ? -7.294 2.966 15.295 1.00 96.62 88 TYR A N 1
ATOM 686 C CA . TYR A 1 88 ? -8.644 2.751 14.777 1.00 96.62 88 TYR A CA 1
ATOM 687 C C . TYR A 1 88 ? -9.707 3.011 15.851 1.00 96.62 88 TYR A C 1
ATOM 689 O O . TYR A 1 88 ? -10.658 3.749 15.609 1.00 96.62 88 TYR A O 1
ATOM 697 N N . ASN A 1 89 ? -9.519 2.475 17.058 1.00 95.94 89 ASN A N 1
ATOM 698 C CA . ASN A 1 89 ? -10.454 2.674 18.166 1.00 95.94 89 ASN A CA 1
ATOM 699 C C . ASN A 1 89 ? -10.585 4.156 18.554 1.00 95.94 89 ASN A C 1
ATOM 701 O O . ASN A 1 89 ? -11.694 4.615 18.821 1.00 95.94 89 ASN A O 1
ATOM 705 N N . GLN A 1 90 ? -9.480 4.909 18.542 1.00 95.81 90 GLN A N 1
ATOM 706 C CA . GLN A 1 90 ? -9.489 6.354 18.793 1.00 95.81 90 GLN A CA 1
ATOM 707 C C . GLN A 1 90 ? -10.314 7.110 17.742 1.00 95.81 90 GLN A C 1
ATOM 709 O O . GLN A 1 90 ? -11.139 7.943 18.107 1.00 95.81 90 GLN A O 1
ATOM 714 N N . GLN A 1 91 ? -10.151 6.779 16.454 1.00 94.25 91 GLN A N 1
ATOM 715 C CA . GLN A 1 91 ? -10.930 7.389 15.366 1.00 94.25 91 GLN A CA 1
ATOM 716 C C . GLN A 1 91 ? -12.435 7.132 15.521 1.00 94.25 91 GLN A C 1
ATOM 718 O O . GLN A 1 91 ? -13.244 8.037 15.337 1.00 94.25 91 GLN A O 1
ATOM 723 N N . GLN A 1 92 ? -12.815 5.916 15.919 1.00 93.12 92 GLN A N 1
ATOM 724 C CA . GLN A 1 92 ? -14.222 5.573 16.142 1.00 93.12 92 GLN A CA 1
ATOM 725 C C . GLN A 1 92 ? -14.830 6.329 17.330 1.00 93.12 92 GLN A C 1
ATOM 727 O O . GLN A 1 92 ? -15.990 6.730 17.272 1.00 93.12 92 GLN A O 1
ATOM 732 N N . GLN A 1 93 ? -14.056 6.554 18.394 1.00 93.06 93 GLN A N 1
ATOM 733 C CA . GLN A 1 93 ? -14.515 7.338 19.543 1.00 93.06 93 GLN A CA 1
ATOM 734 C C . GLN A 1 93 ? -14.709 8.813 19.178 1.00 93.06 93 GLN A C 1
ATOM 736 O O . GLN A 1 93 ? -15.739 9.383 19.528 1.00 93.06 93 GLN A O 1
ATOM 741 N N . SER A 1 94 ? -13.773 9.422 18.441 1.00 92.69 94 SER A N 1
ATOM 742 C CA . SER A 1 94 ? -13.927 10.815 17.998 1.00 92.69 94 SER A CA 1
ATOM 743 C C . SER A 1 94 ? -15.150 11.005 17.099 1.00 92.69 94 SER A C 1
ATOM 745 O O . SER A 1 94 ? -15.905 11.951 17.297 1.00 92.69 94 SER A O 1
ATOM 747 N N . GLU A 1 95 ? -15.400 10.074 16.172 1.00 90.56 95 GLU A N 1
ATOM 748 C CA . GLU A 1 95 ? -16.557 10.131 15.266 1.00 90.56 95 GLU A CA 1
ATOM 749 C C . GLU A 1 95 ? -17.892 10.016 16.026 1.00 90.56 95 GLU A C 1
ATOM 751 O O . GLU A 1 95 ? -18.839 10.745 15.730 1.00 90.56 95 GLU A O 1
ATOM 756 N N . GLN A 1 96 ? -17.965 9.154 17.048 1.00 86.50 96 GLN A N 1
ATOM 757 C CA . GLN A 1 96 ? -19.164 9.003 17.884 1.00 86.50 96 GLN A CA 1
ATOM 758 C C . GLN A 1 96 ? -19.457 10.251 18.725 1.00 86.50 96 GLN A C 1
ATOM 760 O O . GLN A 1 96 ? -20.617 10.638 18.870 1.00 86.50 96 GLN A O 1
ATOM 765 N N . VAL A 1 97 ? -18.421 10.900 19.265 1.00 88.81 97 VAL A N 1
ATOM 766 C CA . VAL A 1 97 ? -18.571 12.140 20.046 1.00 88.81 97 VAL A CA 1
ATOM 767 C C . VAL A 1 97 ? -19.046 13.292 19.157 1.00 88.81 97 VAL A C 1
ATOM 769 O O . VAL A 1 97 ? -19.946 14.035 19.551 1.00 88.81 97 VAL A O 1
ATOM 772 N N . GLU A 1 98 ? -18.498 13.418 17.945 1.00 85.19 98 GLU A N 1
ATOM 773 C CA . GLU A 1 98 ? -18.933 14.430 16.976 1.00 85.19 98 GLU A CA 1
ATOM 774 C C . GLU A 1 98 ? -20.405 14.243 16.580 1.00 85.19 98 GLU A C 1
ATOM 776 O O . GLU A 1 98 ? -21.166 15.211 16.598 1.00 85.19 98 GLU A O 1
ATOM 781 N N . GLN A 1 99 ? -20.840 13.007 16.313 1.00 77.25 99 GLN A N 1
ATOM 782 C CA . GLN A 1 99 ? -22.238 12.711 15.980 1.00 77.25 99 GLN A CA 1
ATOM 783 C C . GLN A 1 99 ? -23.200 13.030 17.136 1.00 77.25 99 GLN A C 1
ATOM 785 O O . GLN A 1 99 ? -24.200 13.716 16.922 1.00 77.25 99 GLN A O 1
ATOM 790 N N . MET A 1 100 ? -22.866 12.637 18.371 1.00 75.44 100 MET A N 1
ATOM 791 C CA . MET A 1 100 ? -23.698 12.908 19.554 1.00 75.44 100 MET A CA 1
ATOM 792 C C . MET A 1 100 ? -23.831 14.412 19.862 1.00 75.44 100 MET A C 1
ATOM 794 O O . MET A 1 100 ? -24.844 14.854 20.396 1.00 75.44 100 MET A O 1
ATOM 798 N N . SER A 1 101 ? -22.819 15.216 19.512 1.00 73.69 101 SER A N 1
ATOM 799 C CA . SER A 1 101 ? -22.831 16.673 19.722 1.00 73.69 101 SER A CA 1
ATOM 800 C C . SER A 1 101 ? -23.733 17.440 18.746 1.00 73.69 101 SER A C 1
ATOM 802 O O . SER A 1 101 ? -24.100 18.583 19.014 1.00 73.69 101 SER A O 1
ATOM 804 N N . SER A 1 102 ? -24.106 16.818 17.623 1.00 65.06 102 SER A N 1
ATOM 805 C CA . SER A 1 102 ? -24.896 17.452 16.561 1.00 65.06 102 SER A CA 1
ATOM 806 C C . SER A 1 102 ? -26.411 17.228 16.661 1.00 65.06 102 SER A C 1
ATOM 808 O O . SER A 1 102 ? -27.153 17.885 15.936 1.00 65.06 102 SER A O 1
ATOM 810 N N . ASP A 1 103 ? -26.865 16.377 17.589 1.00 58.22 103 ASP A N 1
ATOM 811 C CA . ASP A 1 103 ? -28.266 15.939 17.724 1.00 58.22 103 ASP A CA 1
ATOM 812 C C . ASP A 1 103 ? -29.011 16.524 18.948 1.00 58.22 103 ASP A C 1
ATOM 814 O O . ASP A 1 103 ? -30.062 16.018 19.331 1.00 58.22 103 ASP A O 1
ATOM 818 N N . VAL A 1 104 ? -28.518 17.601 19.580 1.00 54.34 104 VAL A N 1
ATOM 819 C CA . VAL A 1 104 ? -29.233 18.266 20.695 1.00 54.34 104 VAL A CA 1
ATOM 820 C C . VAL A 1 104 ? -30.378 19.148 20.156 1.00 54.34 104 VAL A C 1
ATOM 822 O O . VAL A 1 104 ? -30.092 20.155 19.498 1.00 54.34 104 VAL A O 1
ATOM 825 N N . PRO A 1 105 ? -31.666 18.859 20.447 1.00 50.88 105 PRO A N 1
ATOM 826 C CA . PRO A 1 105 ? -32.776 19.726 20.054 1.00 50.88 105 PRO A CA 1
ATOM 827 C C . PRO A 1 105 ? -32.775 21.024 20.877 1.00 50.88 105 PRO A C 1
ATOM 829 O O . PRO A 1 105 ? -32.761 20.990 22.107 1.00 50.88 105 PRO A O 1
ATOM 832 N N . GLN A 1 106 ? -32.814 22.180 20.207 1.00 47.34 106 GLN A N 1
ATOM 833 C CA . GLN A 1 106 ? -33.075 23.468 20.856 1.00 47.34 106 GLN A CA 1
ATOM 834 C C . GLN A 1 106 ? -34.567 23.592 21.203 1.00 47.34 106 GLN A C 1
ATOM 836 O O . GLN A 1 106 ? -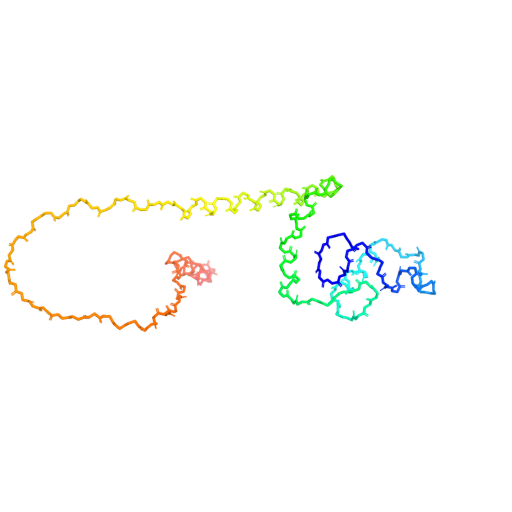35.352 24.098 20.403 1.00 47.34 106 GLN A O 1
ATOM 841 N N . GLU A 1 107 ? -34.953 23.184 22.409 1.00 48.25 107 GLU A N 1
ATOM 842 C CA . GLU A 1 107 ? -36.153 23.694 23.077 1.00 48.25 107 GLU A CA 1
ATOM 843 C C . GLU A 1 107 ? -35.742 24.663 24.193 1.00 48.25 107 GLU A C 1
ATOM 845 O O . GLU A 1 107 ? -34.848 24.361 24.973 1.00 48.25 107 GLU A O 1
ATOM 850 N N . GLU A 1 108 ? -36.421 25.818 24.227 1.00 45.50 108 GLU A N 1
ATOM 851 C CA . GLU A 1 108 ? -36.437 26.887 25.250 1.00 45.50 108 GLU A CA 1
ATOM 852 C C . GLU A 1 108 ? -35.938 28.267 24.787 1.00 45.50 108 GLU A C 1
ATOM 854 O O . GLU A 1 108 ? -34.879 28.757 25.175 1.00 45.50 108 GLU A O 1
ATOM 859 N N . LYS A 1 109 ? -36.798 28.987 24.048 1.00 40.00 109 LYS A N 1
ATOM 860 C CA . LYS A 1 109 ? -36.945 30.445 24.229 1.00 40.00 109 LYS A CA 1
ATOM 861 C C . LYS A 1 109 ? -38.327 30.956 23.807 1.00 40.00 109 LYS A C 1
ATOM 863 O O . LYS A 1 109 ? -38.445 31.824 22.950 1.00 40.00 109 LYS A O 1
ATOM 868 N N . SER A 1 110 ? -39.376 30.452 24.454 1.00 46.72 110 SER A N 1
ATOM 869 C CA . SER A 1 110 ? -40.748 30.952 24.272 1.00 46.72 110 SER A CA 1
ATOM 870 C C . SER A 1 110 ? -41.437 31.162 25.618 1.00 46.72 110 SER A C 1
ATOM 872 O O . SER A 1 110 ? -42.443 30.532 25.925 1.00 46.72 110 SER A O 1
ATOM 874 N N . ARG A 1 111 ? -40.894 32.048 26.461 1.00 45.94 111 ARG A N 1
ATOM 875 C CA . ARG A 1 111 ? -41.633 32.579 27.617 1.00 45.94 111 ARG A CA 1
ATOM 876 C C . ARG A 1 111 ? -41.123 33.964 28.009 1.00 45.94 111 ARG A C 1
ATOM 878 O O . ARG A 1 111 ? -40.224 34.096 28.828 1.00 45.94 111 ARG A O 1
ATOM 885 N N . SER A 1 112 ? -41.675 34.989 27.356 1.00 37.97 112 SER A N 1
ATOM 886 C CA . SER A 1 112 ? -41.990 36.326 27.908 1.00 37.97 112 SER A CA 1
ATOM 887 C C . SER A 1 112 ? -42.118 37.366 26.788 1.00 37.97 112 SER A C 1
ATOM 889 O O . SER A 1 112 ? -41.176 38.082 26.471 1.00 37.97 112 SER A O 1
ATOM 891 N N . ARG A 1 113 ? -43.309 37.478 26.190 1.00 36.44 113 ARG A N 1
ATOM 892 C CA . ARG A 1 113 ? -43.817 38.772 25.704 1.00 36.44 113 ARG A CA 1
ATOM 893 C C . ARG A 1 113 ? -45.332 38.716 25.516 1.00 36.44 113 ARG A C 1
ATOM 895 O O . ARG A 1 113 ? -45.833 38.596 24.405 1.00 36.44 113 ARG A O 1
ATOM 902 N N . LEU A 1 114 ? -46.054 38.759 26.631 1.00 40.03 114 LEU A N 1
ATOM 903 C CA . LEU A 1 114 ? -47.389 39.353 26.636 1.00 40.03 114 LEU A CA 1
ATOM 904 C C . LEU A 1 114 ? -47.203 40.866 26.857 1.00 40.03 114 LEU A C 1
ATOM 906 O O . LEU A 1 114 ? -46.224 41.253 27.486 1.00 40.03 114 LEU A O 1
ATOM 910 N N . GLU A 1 115 ? -48.147 41.662 26.351 1.00 35.25 115 GLU A N 1
ATOM 911 C CA . GLU A 1 115 ? -48.256 43.136 26.387 1.00 35.25 115 GLU A CA 1
ATOM 912 C C . GLU A 1 115 ? -47.692 43.894 25.170 1.00 35.25 115 GLU A C 1
ATOM 914 O O . GLU A 1 115 ? -46.582 44.427 25.163 1.00 35.25 115 GLU A O 1
ATOM 919 N N . ASN A 1 116 ? -48.518 44.014 24.126 1.00 31.97 116 ASN A N 1
ATOM 920 C CA . ASN A 1 116 ? -49.271 45.256 23.887 1.00 31.97 116 ASN A CA 1
ATOM 921 C C . ASN A 1 116 ? -50.329 45.049 22.785 1.00 31.97 116 ASN A C 1
ATOM 923 O O . ASN A 1 116 ? -50.005 44.613 21.683 1.00 31.97 116 ASN A O 1
ATOM 927 N N . LEU A 1 117 ? -51.592 45.362 23.097 1.00 33.22 117 LEU A N 1
ATOM 928 C CA . LEU A 1 117 ? -52.680 45.505 22.125 1.00 33.22 117 LEU A CA 1
ATOM 929 C C . LEU A 1 117 ? -52.650 46.919 21.530 1.00 33.22 117 LEU A C 1
ATOM 931 O O . LEU A 1 117 ? -52.547 47.889 22.277 1.00 33.22 117 LEU A O 1
ATOM 935 N N . GLY A 1 118 ? -52.843 47.036 20.213 1.00 28.41 118 GLY A N 1
ATOM 936 C CA . GLY A 1 118 ? -53.110 48.322 19.570 1.00 28.41 118 GLY A CA 1
ATOM 937 C C . GLY A 1 118 ? -53.253 48.274 18.045 1.00 28.41 118 GLY A C 1
ATOM 938 O O . GLY A 1 118 ? -52.287 48.513 17.335 1.00 28.41 118 GLY A O 1
ATOM 939 N N . ASN A 1 119 ? -54.500 48.082 17.600 1.00 29.09 119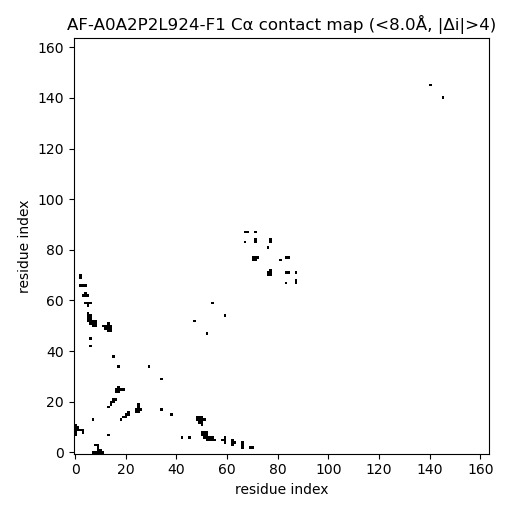 ASN A N 1
ATOM 940 C CA . ASN A 1 119 ? -55.117 48.467 16.317 1.00 29.09 119 ASN A CA 1
ATOM 941 C C . ASN A 1 119 ? -54.943 47.634 15.022 1.00 29.09 119 ASN A C 1
ATOM 943 O O . ASN A 1 119 ? -53.945 46.979 14.762 1.00 29.09 119 ASN A O 1
ATOM 947 N N . SER A 1 120 ? -56.041 47.664 14.254 1.00 34.62 120 SER A N 1
ATOM 948 C CA . SER A 1 120 ? -56.563 46.717 13.250 1.00 34.62 120 SER A CA 1
ATOM 949 C C . SER A 1 120 ? -56.335 47.201 11.786 1.00 34.62 120 SER A C 1
ATOM 951 O O . SER A 1 120 ? -55.559 48.133 11.597 1.00 34.62 120 SER A O 1
ATOM 953 N N . PRO A 1 121 ? -56.972 46.626 10.738 1.00 40.47 121 PRO A N 1
ATOM 954 C CA . PRO A 1 121 ? -56.415 45.626 9.821 1.00 40.47 121 PRO A CA 1
ATOM 955 C C . PRO A 1 121 ? -56.227 46.152 8.376 1.00 40.47 121 PRO A C 1
ATOM 957 O O . PRO A 1 121 ? -56.824 47.151 7.983 1.00 40.47 121 PRO A O 1
ATOM 960 N N . GLY A 1 122 ? -55.448 45.446 7.546 1.00 29.56 122 GLY A N 1
ATOM 961 C CA . GLY A 1 122 ? -55.303 45.791 6.126 1.00 29.56 122 GLY A CA 1
ATOM 962 C C . GLY A 1 122 ? -54.519 44.771 5.297 1.00 29.56 122 GLY A C 1
ATOM 963 O O . GLY A 1 122 ? -53.297 44.791 5.298 1.00 29.56 122 GLY A O 1
ATOM 964 N N . ASP A 1 123 ? -55.276 43.893 4.643 1.00 29.52 123 ASP A N 1
ATOM 965 C CA . ASP A 1 123 ? -55.192 43.455 3.240 1.00 29.52 123 ASP A CA 1
ATOM 966 C C . ASP A 1 123 ? -53.882 42.934 2.586 1.00 29.52 123 ASP A C 1
ATOM 968 O O . ASP A 1 123 ? -52.878 43.626 2.463 1.00 29.52 123 ASP A O 1
ATOM 972 N N . GLU A 1 124 ? -54.003 41.705 2.058 1.00 29.38 124 GLU A N 1
ATOM 973 C CA . GLU A 1 124 ? -53.516 41.209 0.755 1.00 29.38 124 GLU A CA 1
ATOM 974 C C . GLU A 1 124 ? -52.093 41.550 0.241 1.00 29.38 124 GLU A C 1
ATOM 976 O O . GLU A 1 124 ? -51.842 42.654 -0.234 1.00 29.38 124 GLU A O 1
ATOM 981 N N . LYS A 1 125 ? -51.230 40.524 0.076 1.00 30.97 125 LYS A N 1
ATOM 982 C CA . LYS A 1 125 ? -50.929 39.877 -1.234 1.00 30.97 125 LYS A CA 1
ATOM 983 C C . LYS A 1 125 ? -49.634 39.040 -1.255 1.00 30.97 125 LYS A C 1
ATOM 985 O O . LYS A 1 125 ? -48.541 39.545 -1.054 1.00 30.97 125 LYS A O 1
ATOM 990 N N . ASN A 1 126 ? -49.833 37.810 -1.735 1.00 28.19 126 ASN A N 1
ATOM 991 C CA . ASN A 1 126 ? -49.047 37.098 -2.751 1.00 28.19 126 ASN A CA 1
ATOM 992 C C . ASN A 1 126 ? -47.691 36.458 -2.379 1.00 28.19 126 ASN A C 1
ATOM 994 O O . ASN A 1 126 ? -46.885 36.949 -1.600 1.00 28.19 126 ASN A O 1
ATOM 998 N N . VAL A 1 127 ? -47.515 35.287 -2.982 1.00 33.12 127 VAL A N 1
ATOM 999 C CA . VAL A 1 127 ? -46.710 34.134 -2.616 1.00 33.12 127 VAL A CA 1
ATOM 1000 C C . VAL A 1 127 ? -45.563 34.008 -3.616 1.00 33.12 127 VAL A C 1
ATOM 1002 O O . VAL A 1 127 ? -45.776 33.925 -4.819 1.00 33.12 127 VAL A O 1
ATOM 1005 N N . ASP A 1 128 ? -44.366 33.967 -3.042 1.00 33.78 128 ASP A N 1
ATOM 1006 C CA . ASP A 1 128 ? -43.223 33.116 -3.381 1.00 33.78 128 ASP A CA 1
ATOM 1007 C C . ASP A 1 128 ? -42.572 33.227 -4.776 1.00 33.78 128 ASP A C 1
ATOM 1009 O O . ASP A 1 128 ? -42.993 32.649 -5.778 1.00 33.78 128 ASP A O 1
ATOM 1013 N N . THR A 1 129 ? -41.424 33.911 -4.788 1.00 32.34 129 THR A N 1
ATOM 1014 C CA . THR A 1 129 ? -40.381 33.779 -5.810 1.00 32.34 129 THR A CA 1
ATOM 1015 C C . THR A 1 129 ? -39.268 32.891 -5.255 1.00 32.34 129 THR A C 1
ATOM 1017 O O . THR A 1 129 ? -38.295 33.358 -4.664 1.00 32.34 129 THR A O 1
ATOM 1020 N N . LEU A 1 130 ? -39.387 31.582 -5.478 1.00 38.28 130 LEU A N 1
ATOM 1021 C CA . LEU A 1 130 ? -38.283 30.641 -5.307 1.00 38.28 130 LEU A CA 1
ATOM 1022 C C . LEU A 1 130 ? -37.254 30.856 -6.423 1.00 38.28 130 LEU A C 1
ATOM 1024 O O . LEU A 1 130 ? -37.431 30.392 -7.550 1.00 38.28 130 LEU A O 1
ATOM 1028 N N . LYS A 1 131 ? -36.153 31.547 -6.107 1.00 32.44 131 LYS A N 1
ATOM 1029 C CA . LYS A 1 131 ? -34.907 31.442 -6.874 1.00 32.44 131 LYS A CA 1
ATOM 1030 C C . LYS A 1 131 ? -33.680 31.642 -5.985 1.00 32.44 131 LYS A C 1
ATOM 1032 O O . LYS A 1 131 ? -33.266 32.758 -5.692 1.00 32.44 131 LYS A O 1
ATOM 1037 N N . ASP A 1 132 ? -33.125 30.506 -5.575 1.00 37.75 132 ASP A N 1
ATOM 1038 C CA . ASP A 1 132 ? -31.699 30.230 -5.383 1.00 37.75 132 ASP A CA 1
ATOM 1039 C C . ASP A 1 132 ? -30.829 31.318 -4.735 1.00 37.75 132 ASP A C 1
ATOM 1041 O O . ASP A 1 132 ? -30.107 32.066 -5.394 1.00 37.75 132 ASP A O 1
ATOM 1045 N N . ALA A 1 133 ? -30.771 31.293 -3.402 1.00 37.69 133 ALA A N 1
ATOM 1046 C CA . ALA A 1 133 ? -29.781 32.017 -2.610 1.00 37.69 133 ALA A CA 1
ATOM 1047 C C . ALA A 1 133 ? -28.852 31.055 -1.845 1.00 37.69 133 ALA A C 1
ATOM 1049 O O . ALA A 1 133 ? -28.761 31.104 -0.621 1.00 37.69 133 ALA A O 1
ATOM 1050 N N . ARG A 1 134 ? -28.091 30.191 -2.537 1.00 36.72 134 ARG A N 1
ATOM 1051 C CA . ARG A 1 134 ? -26.966 29.465 -1.905 1.00 36.72 134 ARG A CA 1
ATOM 1052 C C . ARG A 1 134 ? -25.693 30.313 -1.954 1.00 36.72 134 ARG A C 1
ATOM 1054 O O . ARG A 1 134 ? -24.723 30.012 -2.643 1.00 36.72 134 ARG A O 1
ATOM 1061 N N . ARG A 1 135 ? -25.721 31.423 -1.216 1.00 40.25 135 ARG A N 1
ATOM 1062 C CA . ARG A 1 135 ? -24.613 32.369 -1.063 1.00 40.25 135 ARG A CA 1
ATOM 1063 C C . ARG A 1 135 ? -23.637 31.879 0.012 1.00 40.25 135 ARG A C 1
ATOM 1065 O O . ARG A 1 135 ? -23.939 31.900 1.195 1.00 40.25 135 ARG A O 1
ATOM 1072 N N . ASN A 1 136 ? -22.441 31.515 -0.446 1.00 38.69 136 ASN A N 1
ATOM 1073 C CA . ASN A 1 136 ? -21.151 31.896 0.135 1.00 38.69 136 ASN A CA 1
ATOM 1074 C C . ASN A 1 136 ? -21.001 31.722 1.667 1.00 38.69 136 ASN A C 1
ATOM 1076 O O . ASN A 1 136 ? -21.226 32.654 2.441 1.00 38.69 136 ASN A O 1
ATOM 1080 N N . ARG A 1 137 ? -20.544 30.534 2.093 1.00 45.44 137 ARG A N 1
ATOM 1081 C CA . ARG A 1 137 ? -20.109 30.237 3.468 1.00 45.44 137 ARG A CA 1
ATOM 1082 C C . ARG A 1 137 ? 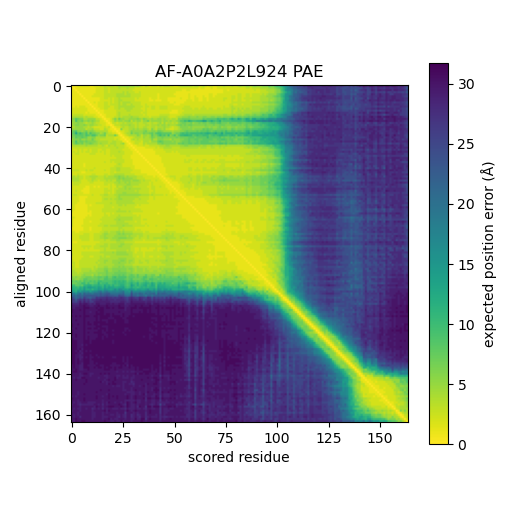-18.782 30.958 3.739 1.00 45.44 137 ARG A C 1
ATOM 1084 O O . ARG A 1 137 ? -17.713 30.368 3.633 1.00 45.44 137 ARG A O 1
ATOM 1091 N N . LYS A 1 138 ? -18.848 32.254 4.051 1.00 41.50 138 LYS A N 1
ATOM 1092 C CA . LYS A 1 138 ? -17.701 33.006 4.571 1.00 41.50 138 LYS A CA 1
ATOM 1093 C C . LYS A 1 138 ? -17.320 32.401 5.925 1.00 41.50 138 LYS A C 1
ATOM 1095 O O . LYS A 1 138 ? -18.132 32.419 6.846 1.00 41.50 138 LYS A O 1
ATOM 1100 N N . GLN A 1 139 ? -16.117 31.838 6.034 1.00 59.28 139 GLN A N 1
ATOM 1101 C CA . GLN A 1 139 ? -15.544 31.421 7.315 1.00 59.28 139 GLN A CA 1
ATOM 1102 C C . GLN A 1 139 ? -15.379 32.657 8.201 1.00 59.28 139 GLN A C 1
ATOM 1104 O O . GLN A 1 139 ? -14.539 33.518 7.948 1.00 59.28 139 GLN A O 1
ATOM 1109 N N . THR A 1 140 ? -16.210 32.762 9.231 1.00 58.66 140 THR A N 1
ATOM 1110 C CA . THR A 1 140 ? -16.042 33.738 10.303 1.00 58.66 140 THR A CA 1
ATOM 1111 C C . THR A 1 140 ? -14.954 33.222 11.233 1.00 58.66 140 THR A C 1
ATOM 1113 O O . THR A 1 140 ? -15.179 32.283 11.996 1.00 58.66 140 THR A O 1
ATOM 1116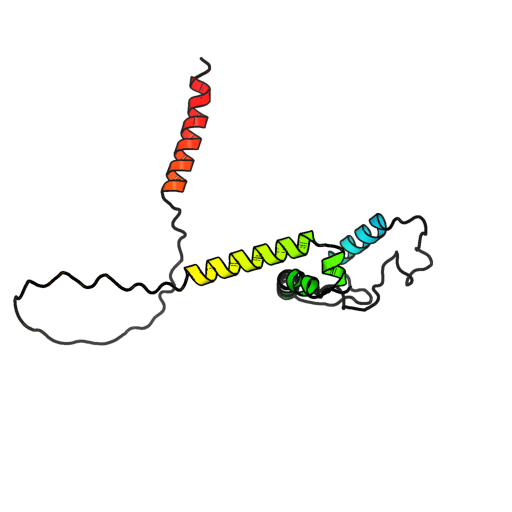 N N . PHE A 1 141 ? -13.758 33.799 11.134 1.00 66.69 141 PHE A N 1
ATOM 1117 C CA . PHE A 1 141 ? -12.684 33.520 12.079 1.00 66.69 141 PHE A CA 1
ATOM 1118 C C . PHE A 1 141 ? -13.089 34.010 13.477 1.00 66.69 141 PHE A C 1
ATOM 1120 O O . PHE A 1 141 ? -13.543 35.151 13.603 1.00 66.69 141 PHE A O 1
ATOM 1127 N N . PRO A 1 142 ? -12.954 33.176 14.525 1.00 80.56 142 PRO A N 1
ATOM 1128 C CA . PRO A 1 142 ? -13.329 33.570 15.874 1.00 80.56 142 PRO A CA 1
ATOM 1129 C C . PRO A 1 142 ? -12.464 34.751 16.326 1.00 80.56 142 PRO A C 1
ATOM 1131 O O . PRO A 1 142 ? -11.246 34.750 16.152 1.00 80.56 142 PRO A O 1
ATOM 1134 N N . THR A 1 143 ? -13.094 35.761 16.924 1.00 77.56 143 THR A N 1
ATOM 1135 C CA . THR A 1 143 ? -12.448 37.002 17.392 1.00 77.56 143 THR A CA 1
ATOM 1136 C C . THR A 1 143 ? -11.288 36.742 18.355 1.00 77.56 143 THR A C 1
ATOM 1138 O O . THR A 1 143 ? -10.307 37.483 18.343 1.00 77.56 143 THR A O 1
ATOM 1141 N N . TRP A 1 144 ? -11.339 35.644 19.117 1.00 77.12 144 TRP A N 1
ATOM 1142 C CA . TRP A 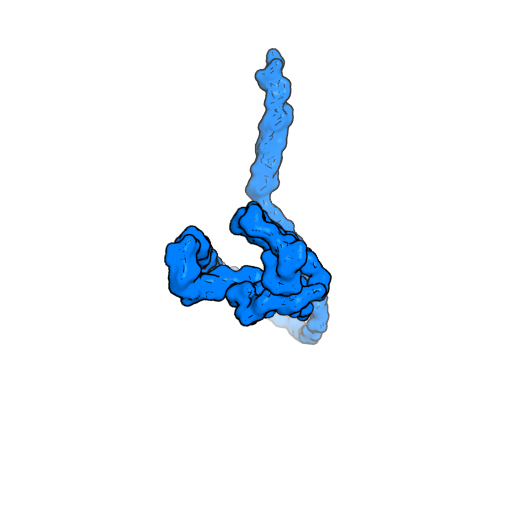1 144 ? -10.238 35.208 19.978 1.00 77.12 144 TRP A CA 1
ATOM 1143 C C . TRP A 1 144 ? -8.962 34.865 19.198 1.00 77.12 144 TRP A C 1
ATOM 1145 O O . TRP A 1 144 ? -7.866 35.160 19.659 1.00 77.12 144 TRP A O 1
ATOM 1155 N N . MET A 1 145 ? -9.086 34.327 17.982 1.00 82.06 145 MET A N 1
ATOM 1156 C CA . MET A 1 145 ? -7.931 34.017 17.138 1.00 82.06 145 MET A CA 1
ATOM 1157 C C . MET A 1 145 ? -7.255 35.289 16.622 1.00 82.06 145 MET A C 1
ATOM 1159 O O . MET A 1 145 ? -6.034 35.343 16.558 1.00 82.06 145 MET A O 1
ATOM 1163 N N . MET A 1 146 ? -8.034 36.333 16.318 1.00 80.81 146 MET A N 1
ATOM 1164 C CA . MET A 1 146 ? -7.489 37.645 15.949 1.00 80.81 146 MET A CA 1
ATOM 1165 C C . MET A 1 146 ? -6.811 38.329 17.140 1.00 80.81 146 MET A C 1
ATOM 1167 O O . MET A 1 146 ? -5.724 38.876 16.985 1.00 80.81 146 MET A O 1
ATOM 1171 N N . LEU A 1 147 ? -7.396 38.240 18.340 1.00 83.31 147 LEU A N 1
ATOM 1172 C CA . LEU A 1 147 ? -6.782 38.754 19.571 1.00 83.31 147 LEU A CA 1
ATOM 1173 C C . LEU A 1 147 ? -5.468 38.037 19.904 1.00 83.31 147 LEU A C 1
ATOM 1175 O O . LEU A 1 147 ? -4.489 38.685 20.268 1.00 83.31 147 LEU A O 1
ATOM 1179 N N . LEU A 1 148 ? -5.422 36.715 19.726 1.00 86.62 148 LEU A N 1
ATOM 1180 C CA . LEU A 1 148 ? -4.220 35.914 19.941 1.00 86.62 148 LEU A CA 1
ATOM 1181 C C . LEU A 1 148 ? -3.118 36.276 18.934 1.00 86.62 148 LEU A C 1
ATOM 1183 O O . LEU A 1 148 ? -1.960 36.432 19.313 1.00 86.62 148 LEU A O 1
ATOM 1187 N N . LEU A 1 149 ? -3.483 36.498 17.669 1.00 85.31 149 LEU A N 1
ATOM 1188 C CA . LEU A 1 149 ? -2.540 36.895 16.622 1.00 85.31 149 LEU A CA 1
ATOM 1189 C C . LEU A 1 149 ? -1.958 38.296 16.873 1.00 85.31 149 LEU A C 1
ATOM 1191 O O . LEU A 1 149 ? -0.750 38.488 16.757 1.00 85.31 149 LEU A O 1
ATOM 1195 N N . VAL A 1 150 ? -2.792 39.257 17.286 1.00 85.81 150 VAL A N 1
ATOM 1196 C CA . VAL A 1 150 ? -2.346 40.616 17.648 1.00 85.81 150 VAL A CA 1
ATOM 1197 C C . VAL A 1 150 ? -1.466 40.598 18.903 1.00 85.81 150 VAL A C 1
ATOM 1199 O O . VAL A 1 150 ? -0.463 41.307 18.949 1.00 85.81 150 VAL A O 1
ATOM 1202 N N . SER A 1 151 ? -1.785 39.757 19.892 1.00 86.75 151 SER A N 1
ATOM 1203 C CA . SER A 1 151 ? -0.970 39.596 21.102 1.00 86.75 151 SER A CA 1
ATOM 1204 C C . SER A 1 151 ? 0.426 39.049 20.787 1.00 86.75 151 SER A C 1
ATOM 1206 O O . SER A 1 151 ? 1.416 39.625 21.236 1.00 86.75 151 SER A O 1
ATOM 1208 N N . ILE A 1 152 ? 0.526 38.000 19.963 1.00 86.19 152 ILE A N 1
ATOM 1209 C CA . ILE A 1 152 ? 1.818 37.413 19.571 1.00 86.19 152 ILE A CA 1
ATOM 1210 C C . ILE A 1 152 ? 2.658 38.424 18.783 1.00 86.19 152 ILE A C 1
ATOM 1212 O O . ILE A 1 152 ? 3.837 38.607 19.083 1.00 86.19 152 ILE A O 1
ATOM 1216 N N . LEU A 1 153 ? 2.056 39.119 17.811 1.00 82.38 153 LEU A N 1
ATOM 1217 C CA . LEU A 1 153 ? 2.763 40.134 17.027 1.00 82.38 153 LEU A CA 1
ATOM 1218 C C . LEU A 1 153 ? 3.237 41.304 17.900 1.00 82.38 153 LEU A C 1
ATOM 1220 O O . LEU A 1 153 ? 4.365 41.759 17.739 1.00 82.38 153 LEU A O 1
ATOM 1224 N N . GLY A 1 154 ? 2.427 41.752 18.863 1.00 83.00 154 GLY A N 1
ATOM 1225 C CA . GLY A 1 154 ? 2.817 42.802 19.806 1.00 83.00 154 GLY A CA 1
ATOM 1226 C C . GLY A 1 154 ? 4.027 42.420 20.663 1.00 83.00 154 GLY A C 1
ATOM 1227 O O . GLY A 1 154 ? 4.941 43.225 20.822 1.00 83.00 154 GLY A O 1
ATOM 1228 N N . VAL A 1 155 ? 4.079 41.179 21.158 1.00 83.06 155 VAL A N 1
ATOM 1229 C CA . VAL A 1 155 ? 5.213 40.681 21.958 1.00 83.06 155 VAL A CA 1
ATOM 1230 C C . VAL A 1 155 ? 6.490 40.592 21.116 1.00 83.06 155 VAL A C 1
ATOM 1232 O O . VAL A 1 155 ? 7.538 41.063 21.553 1.00 83.06 155 VAL A O 1
ATOM 1235 N N . VAL A 1 156 ? 6.407 40.063 19.888 1.00 80.81 156 VAL A N 1
ATOM 1236 C CA . VAL A 1 156 ? 7.553 39.967 18.959 1.00 80.81 156 VAL A CA 1
ATOM 1237 C C . VAL A 1 156 ? 8.107 41.345 18.589 1.00 80.81 156 VAL A C 1
ATOM 1239 O O . VAL A 1 156 ? 9.320 41.509 18.496 1.00 80.81 156 VAL A O 1
ATOM 1242 N N . MET A 1 157 ? 7.243 42.348 18.429 1.00 82.88 157 MET A N 1
ATOM 1243 C CA . MET A 1 157 ? 7.657 43.715 18.092 1.00 82.88 157 MET A CA 1
ATOM 1244 C C . MET A 1 157 ? 8.192 44.507 19.297 1.00 82.88 157 MET A C 1
ATOM 1246 O O . MET A 1 157 ? 8.896 45.494 19.099 1.00 82.88 157 MET A O 1
ATOM 1250 N N . ALA A 1 158 ? 7.891 44.090 20.532 1.00 76.25 158 ALA A N 1
ATOM 1251 C CA . ALA A 1 158 ? 8.397 44.717 21.758 1.00 76.25 158 ALA A CA 1
ATOM 1252 C C . ALA A 1 158 ? 9.731 44.116 22.248 1.00 76.25 158 ALA A C 1
ATOM 1254 O O . ALA A 1 158 ? 10.480 44.782 22.960 1.00 76.25 158 ALA A O 1
ATOM 1255 N N . LEU A 1 159 ? 10.057 42.886 21.835 1.00 71.75 159 LEU A N 1
ATOM 1256 C CA . LEU A 1 159 ? 11.325 42.200 22.134 1.00 71.75 159 LEU A CA 1
ATOM 1257 C C . LEU A 1 159 ? 12.599 43.018 21.803 1.00 71.75 159 LEU A C 1
ATOM 1259 O O . LEU A 1 159 ? 13.523 42.991 22.614 1.00 71.75 159 LEU A O 1
ATOM 1263 N N . PRO A 1 160 ? 12.673 43.792 20.699 1.00 73.50 160 PRO A N 1
ATOM 1264 C CA . PRO A 1 160 ? 13.837 44.630 20.389 1.00 73.50 160 PRO A CA 1
ATOM 1265 C C . PRO A 1 160 ? 14.006 45.855 21.302 1.00 73.50 160 PRO A C 1
ATOM 1267 O O . PRO A 1 160 ? 15.096 46.411 21.364 1.00 73.50 160 PRO A O 1
ATOM 1270 N N . LEU A 1 161 ? 12.949 46.294 21.998 1.00 70.50 161 LEU A N 1
ATOM 1271 C CA . LEU A 1 161 ? 12.985 47.476 22.872 1.00 70.50 161 LEU A CA 1
ATOM 1272 C C . LEU A 1 161 ? 13.432 47.149 24.303 1.00 70.50 161 LEU A C 1
ATOM 1274 O O . LEU A 1 161 ? 13.743 48.060 25.060 1.00 70.50 161 LEU A O 1
ATOM 1278 N N . LEU A 1 162 ? 13.468 45.864 24.671 1.00 64.69 162 LEU A N 1
ATOM 1279 C CA . LEU A 1 162 ? 13.918 45.390 25.985 1.00 64.69 162 LEU A CA 1
ATOM 1280 C C . LEU A 1 162 ? 15.420 45.049 26.034 1.00 64.69 162 LEU A C 1
ATOM 1282 O O . LEU A 1 162 ? 15.901 44.598 27.071 1.00 64.69 162 LEU A O 1
ATOM 1286 N N . GLN A 1 163 ? 16.146 45.218 24.922 1.00 64.31 163 GLN A N 1
ATOM 1287 C CA . GLN A 1 163 ? 17.593 44.967 24.827 1.00 64.31 163 GLN A CA 1
ATOM 1288 C C . GLN A 1 163 ? 18.439 46.245 24.651 1.00 64.31 163 GLN A C 1
ATOM 1290 O O . GLN A 1 163 ? 19.601 46.149 24.255 1.00 64.31 163 GLN A O 1
ATOM 1295 N N . LEU A 1 164 ? 17.878 47.419 24.962 1.00 56.88 164 LEU A N 1
ATOM 1296 C CA . LEU A 1 164 ? 18.608 48.679 25.169 1.00 56.88 164 LEU A CA 1
ATOM 1297 C C . LEU A 1 164 ? 18.543 49.075 26.648 1.00 56.88 164 LEU A C 1
ATOM 1299 O O . LEU A 1 164 ? 19.532 49.670 27.128 1.00 56.88 164 LEU A O 1
#

Solvent-accessible surface area (backbone atoms only — not comparable to full-atom values): 10660 Å² total; per-residue (Å²): 77,79,70,65,49,50,47,47,43,55,82,41,71,64,62,42,67,78,29,90,81,29,71,90,62,48,59,92,84,60,47,72,67,55,51,53,51,54,51,51,55,59,65,75,51,82,78,90,47,55,40,50,49,92,60,53,72,68,54,29,53,53,30,56,70,48,35,59,68,56,46,59,71,36,69,67,48,42,72,76,42,48,70,59,46,52,52,50,54,52,54,53,51,54,54,51,52,56,56,64,69,73,70,72,81,92,80,87,88,87,86,88,84,84,91,82,91,85,89,85,90,84,82,90,84,89,82,84,87,90,73,88,82,90,72,75,87,73,83,77,74,60,67,65,59,56,52,52,52,53,50,54,53,51,52,65,68,46,55,73,70,76,77,118

Radius of gyration: 30.73 Å; Cα contacts (8 Å, |Δi|>4): 83; chains: 1; bounding box: 78×64×44 Å